Protein AF-A0A418GNV9-F1 (afdb_monomer_lite)

Sequence (61 aa):
SNLVSEFRRELPRQQAQEAGYGLAALIDGLWLRAALSGKALDKPLAHSLTRHFITQHLPTD

Foldseek 3Di:
DVQLVVLVVQDDNVLSVVLSVVLVVLLVVQVVVCVVVVHDRPPVVSVVVSVVSSVVSGDDD

InterPro domains:
  IPR036271 Tetracyclin repressor-like, C-terminal domain superfamily [SSF48498] (4-57)
  IPR039538 BetI-type transcriptional repressor, C-terminal [PF13977] (1-58)

Secondary structure (DSSP, 8-state):
-HHHHHHTTTS-HHHHHHHHHHHHHHHHHHHHHHHHHTSPP-HHHHHHHHHHHHHHHSPP-

Structure (mmCIF, N/CA/C/O backbone):
data_AF-A0A418GNV9-F1
#
_entry.id   AF-A0A418GNV9-F1
#
loop_
_atom_site.group_PDB
_atom_site.id
_atom_site.type_symbol
_atom_site.label_atom_id
_atom_site.label_alt_id
_atom_site.label_comp_id
_atom_site.label_asym_id
_atom_site.label_entity_id
_atom_site.label_seq_id
_atom_site.pdbx_PDB_ins_code
_atom_site.Cartn_x
_atom_site.Cartn_y
_atom_site.Cartn_z
_atom_site.occupancy
_atom_site.B_iso_or_equiv
_atom_site.auth_seq_id
_atom_site.auth_comp_id
_atom_site.auth_asym_id
_atom_site.auth_atom_id
_atom_site.pdbx_PDB_model_num
ATOM 1 N N . SER A 1 1 ? -13.300 -6.036 0.601 1.00 78.44 1 SER A N 1
ATOM 2 C CA . SER A 1 1 ? -11.871 -6.142 0.250 1.00 78.44 1 SER A CA 1
ATOM 3 C C . SER A 1 1 ? -11.162 -6.878 1.368 1.00 78.44 1 SER A C 1
ATOM 5 O O . SER A 1 1 ? -11.396 -6.515 2.518 1.00 78.44 1 SER A O 1
ATOM 7 N N . ASN A 1 2 ? -10.330 -7.874 1.046 1.00 90.12 2 ASN A N 1
ATOM 8 C CA . ASN A 1 2 ? -9.567 -8.633 2.046 1.00 90.12 2 ASN A CA 1
ATOM 9 C C . ASN A 1 2 ? -8.634 -7.730 2.872 1.00 90.12 2 ASN A C 1
ATOM 11 O O . ASN A 1 2 ? -8.434 -7.967 4.055 1.00 90.12 2 ASN A O 1
ATOM 15 N N . LEU A 1 3 ? -8.116 -6.645 2.284 1.00 92.62 3 LEU A N 1
ATOM 16 C CA . LEU A 1 3 ? -7.261 -5.699 3.010 1.00 92.62 3 LEU A CA 1
ATOM 17 C C . LEU A 1 3 ? -8.027 -4.998 4.138 1.00 92.62 3 LEU A C 1
ATOM 19 O O . LEU A 1 3 ? -7.562 -4.944 5.271 1.00 92.62 3 LEU A O 1
ATOM 23 N N . VAL A 1 4 ? -9.241 -4.519 3.848 1.00 93.75 4 VAL A N 1
ATOM 24 C CA . VAL A 1 4 ? -10.098 -3.864 4.849 1.00 93.75 4 VAL A CA 1
ATOM 25 C C . VAL A 1 4 ? -10.476 -4.839 5.966 1.00 93.75 4 VAL A C 1
ATOM 27 O O . VAL A 1 4 ? -10.514 -4.433 7.122 1.00 93.75 4 VAL A O 1
ATOM 30 N N . SER A 1 5 ? -10.755 -6.112 5.653 1.00 93.81 5 SER A N 1
ATOM 31 C CA . SER A 1 5 ? -11.076 -7.100 6.691 1.00 93.81 5 SER A CA 1
ATOM 32 C C . SER A 1 5 ? -9.895 -7.393 7.613 1.00 93.81 5 SER A C 1
ATOM 34 O O . SER A 1 5 ? -10.123 -7.539 8.808 1.00 93.81 5 SER A O 1
ATOM 36 N N . GLU A 1 6 ? -8.659 -7.413 7.103 1.00 94.31 6 GLU A N 1
ATOM 37 C CA . GLU A 1 6 ? -7.474 -7.571 7.958 1.00 94.31 6 GLU A CA 1
ATOM 38 C C . GLU A 1 6 ? -7.234 -6.338 8.834 1.00 94.31 6 GLU A C 1
ATOM 40 O O . GLU A 1 6 ? -7.068 -6.477 10.042 1.00 94.31 6 GLU A O 1
ATOM 45 N N . PHE A 1 7 ? -7.324 -5.123 8.281 1.00 94.00 7 PHE A N 1
ATOM 46 C CA . PHE A 1 7 ? -7.199 -3.902 9.089 1.00 94.00 7 PHE A CA 1
ATOM 47 C C . PHE A 1 7 ? -8.279 -3.792 10.167 1.00 94.00 7 PHE A C 1
ATOM 49 O O . PHE A 1 7 ? -8.027 -3.278 11.250 1.00 94.00 7 PHE A O 1
ATOM 56 N N . ARG A 1 8 ? -9.482 -4.311 9.907 1.00 94.56 8 ARG A N 1
ATOM 57 C CA . ARG A 1 8 ? -10.598 -4.313 10.861 1.00 94.56 8 ARG A CA 1
ATOM 58 C C . ARG A 1 8 ? -10.362 -5.133 12.129 1.00 94.56 8 ARG A C 1
ATOM 60 O O . ARG A 1 8 ? -11.187 -5.033 13.036 1.00 94.56 8 ARG A O 1
ATOM 67 N N . ARG A 1 9 ? -9.314 -5.956 12.167 1.00 93.69 9 ARG A N 1
ATOM 68 C CA . ARG A 1 9 ? -8.920 -6.720 13.356 1.00 93.69 9 ARG A CA 1
ATOM 69 C C . ARG A 1 9 ? -8.308 -5.811 14.420 1.00 93.69 9 ARG A C 1
ATOM 71 O O . ARG A 1 9 ? -8.596 -6.000 15.591 1.00 93.69 9 ARG A O 1
ATOM 78 N N . GLU A 1 10 ? -7.573 -4.792 13.979 1.00 93.38 10 GLU A N 1
ATOM 79 C CA . GLU A 1 10 ? -6.829 -3.870 14.846 1.00 93.38 10 GLU A CA 1
ATOM 80 C C . GLU A 1 10 ? -7.404 -2.442 14.837 1.00 93.38 10 GLU A C 1
ATOM 82 O O . GLU A 1 10 ? -7.108 -1.648 15.725 1.00 93.38 10 GLU A O 1
ATOM 87 N N . LEU A 1 11 ? -8.238 -2.091 13.846 1.00 93.19 11 LEU A N 1
ATOM 88 C CA . LEU A 1 11 ? -8.738 -0.729 13.639 1.00 93.19 11 LEU A CA 1
ATOM 89 C C . LEU A 1 11 ? -10.270 -0.624 13.609 1.00 93.19 11 LEU A C 1
ATOM 91 O O . LEU A 1 11 ? -10.964 -1.514 13.095 1.00 93.19 11 LEU A O 1
ATOM 95 N N . PRO A 1 12 ? -10.831 0.523 14.050 1.00 94.62 12 PRO A N 1
ATOM 96 C CA . PRO A 1 12 ? -12.228 0.863 13.819 1.00 94.62 12 PRO A CA 1
ATOM 97 C C . PRO A 1 12 ? -12.583 0.824 12.330 1.00 94.62 12 PRO A C 1
ATOM 99 O O . PRO A 1 12 ? -11.764 1.123 11.462 1.00 94.62 12 PRO A O 1
ATOM 102 N N . ARG A 1 13 ? -13.850 0.522 12.019 1.00 93.38 13 ARG A N 1
ATOM 103 C CA . ARG A 1 13 ? -14.327 0.303 10.641 1.00 93.38 13 ARG A CA 1
ATOM 104 C C . ARG A 1 13 ? -13.890 1.388 9.651 1.00 93.38 13 ARG A C 1
ATOM 106 O O . ARG A 1 13 ? -13.479 1.046 8.549 1.00 93.38 13 ARG A O 1
ATOM 113 N N . GLN A 1 14 ? -14.023 2.659 10.023 1.00 94.62 14 GLN A N 1
ATOM 114 C CA . GLN A 1 14 ? -13.719 3.779 9.133 1.00 94.62 14 GLN A CA 1
ATOM 115 C C . GLN A 1 14 ? -12.216 3.866 8.829 1.00 94.62 14 GLN A C 1
ATOM 117 O O . GLN A 1 14 ? -11.838 3.944 7.665 1.00 94.62 14 GLN A O 1
ATOM 122 N N . GLN A 1 1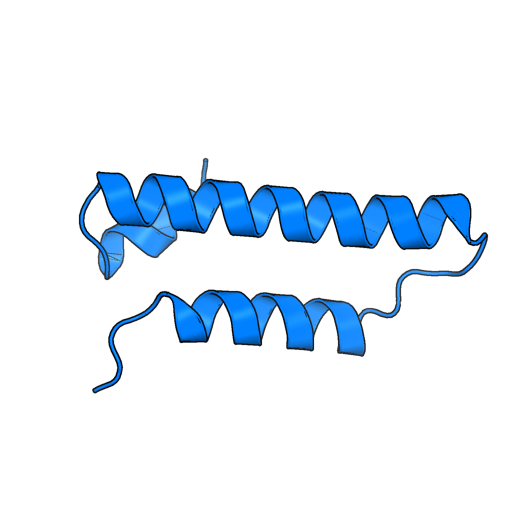5 ? -11.370 3.742 9.854 1.00 94.25 15 GLN A N 1
ATOM 123 C CA . GLN A 1 15 ? -9.911 3.734 9.702 1.00 94.25 15 GLN A CA 1
ATOM 124 C C . GLN A 1 15 ? -9.440 2.508 8.913 1.00 94.25 15 GLN A C 1
ATOM 126 O O . GLN A 1 15 ? -8.594 2.619 8.036 1.00 94.25 15 GLN A O 1
ATOM 131 N N . ALA A 1 16 ? -10.048 1.342 9.144 1.00 96.00 16 ALA A N 1
ATOM 132 C CA . ALA A 1 16 ? -9.743 0.135 8.384 1.00 96.00 16 ALA A CA 1
ATOM 133 C C . ALA A 1 16 ? -10.113 0.253 6.896 1.00 96.00 16 ALA A C 1
ATOM 135 O O . ALA A 1 16 ? -9.434 -0.310 6.037 1.00 96.00 16 ALA A O 1
ATOM 136 N N . GLN A 1 17 ? -11.200 0.964 6.578 1.00 96.44 17 GLN A N 1
ATOM 137 C CA . GLN A 1 17 ? -11.573 1.256 5.194 1.00 96.44 17 GLN A CA 1
ATOM 138 C C . GLN A 1 17 ? -10.548 2.177 4.538 1.00 96.44 17 GLN A C 1
ATOM 140 O O . GLN A 1 17 ? -10.071 1.861 3.452 1.00 96.44 17 GLN A O 1
ATOM 145 N N . GLU A 1 18 ? -10.179 3.266 5.210 1.00 96.06 18 GLU A N 1
ATOM 146 C CA . GLU A 1 18 ? -9.174 4.213 4.727 1.00 96.06 18 GLU A CA 1
ATOM 147 C C . GLU A 1 18 ? -7.812 3.538 4.514 1.00 96.06 18 GLU A C 1
ATOM 149 O O . GLU A 1 18 ? -7.281 3.572 3.404 1.00 96.06 18 GLU A O 1
ATOM 154 N N . ALA A 1 19 ? -7.308 2.815 5.517 1.00 96.00 19 ALA A N 1
ATOM 155 C CA . ALA A 1 19 ? -6.055 2.068 5.436 1.00 96.00 19 ALA A CA 1
ATOM 156 C C . ALA A 1 19 ? -6.094 0.996 4.334 1.00 96.00 19 ALA A C 1
ATOM 158 O O . ALA A 1 19 ? -5.156 0.854 3.548 1.00 96.00 19 ALA A O 1
ATOM 159 N N . GLY A 1 20 ? -7.202 0.255 4.223 1.00 96.62 20 GLY A N 1
ATOM 160 C CA . GLY A 1 20 ? -7.359 -0.781 3.206 1.00 96.62 20 GLY A CA 1
ATOM 161 C C . GLY A 1 20 ? -7.397 -0.228 1.781 1.00 96.62 20 GLY A C 1
ATOM 162 O O . GLY A 1 20 ? -6.810 -0.834 0.883 1.00 96.62 20 GLY A O 1
ATOM 163 N N . TYR A 1 21 ? -8.050 0.915 1.560 1.00 96.88 21 TYR A N 1
ATOM 164 C CA . TYR A 1 21 ? -8.051 1.584 0.257 1.00 96.88 21 TYR A CA 1
ATOM 165 C C . TYR A 1 21 ? -6.709 2.250 -0.050 1.00 96.88 21 TYR A C 1
ATOM 167 O O . TYR A 1 21 ? -6.235 2.144 -1.179 1.00 96.88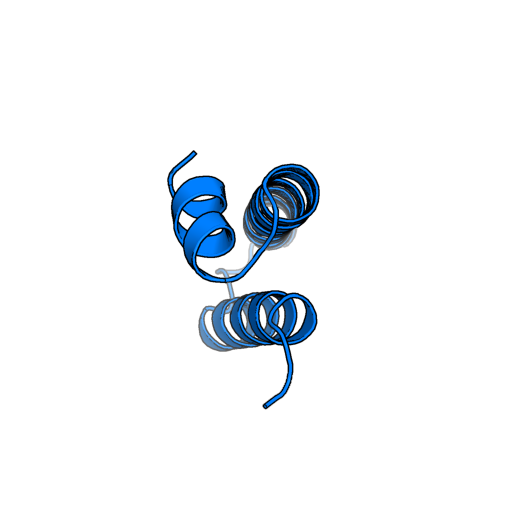 21 TYR A O 1
ATOM 175 N N . GLY A 1 22 ? -6.061 2.860 0.943 1.00 96.44 22 GLY A N 1
ATOM 176 C CA . GLY A 1 22 ? -4.722 3.428 0.797 1.00 96.44 22 GLY A CA 1
ATOM 177 C C . GLY A 1 22 ? -3.683 2.372 0.419 1.00 96.44 22 GLY A C 1
ATOM 178 O O . GLY A 1 22 ? -2.899 2.578 -0.507 1.00 96.44 22 GLY A O 1
ATOM 179 N N . LEU A 1 23 ? -3.732 1.194 1.050 1.00 97.06 23 LEU A N 1
ATOM 180 C CA . LEU A 1 23 ? -2.850 0.079 0.706 1.00 97.06 23 LEU A CA 1
ATOM 181 C C . LEU A 1 23 ? -3.122 -0.458 -0.708 1.00 97.06 23 LEU A C 1
ATOM 183 O O . LEU A 1 23 ? -2.175 -0.767 -1.429 1.00 97.06 23 LEU A O 1
ATOM 187 N N . ALA A 1 24 ? -4.390 -0.542 -1.125 1.00 97.12 24 ALA A N 1
ATOM 188 C CA . ALA A 1 24 ? -4.739 -0.934 -2.491 1.00 97.12 24 ALA A CA 1
ATOM 189 C C . ALA A 1 24 ? -4.172 0.060 -3.521 1.00 97.12 24 ALA A C 1
ATOM 191 O O . ALA A 1 24 ? -3.452 -0.345 -4.430 1.00 97.12 24 ALA A O 1
ATOM 192 N N . ALA A 1 25 ? -4.388 1.361 -3.309 1.00 97.19 25 ALA A N 1
ATOM 193 C CA . ALA A 1 25 ? -3.849 2.415 -4.166 1.00 97.19 25 ALA A CA 1
ATOM 194 C C . ALA A 1 25 ? -2.310 2.410 -4.217 1.00 97.19 25 ALA A C 1
ATOM 196 O O . ALA A 1 25 ? -1.723 2.645 -5.274 1.00 97.19 25 ALA A O 1
ATOM 197 N N . LEU A 1 26 ? -1.638 2.105 -3.100 1.00 96.81 26 LEU A N 1
ATOM 198 C CA . LEU A 1 26 ? -0.184 1.942 -3.066 1.00 96.81 26 LEU A CA 1
ATOM 199 C C . LEU A 1 26 ? 0.269 0.774 -3.952 1.00 96.81 26 LEU A C 1
ATOM 201 O O . LEU A 1 26 ? 1.203 0.934 -4.737 1.00 96.81 26 LEU A O 1
ATOM 205 N N . ILE A 1 27 ? -0.385 -0.385 -3.848 1.00 96.00 27 ILE A N 1
ATOM 206 C CA . ILE A 1 27 ? -0.076 -1.563 -4.672 1.00 96.00 27 ILE A CA 1
ATOM 207 C C . ILE A 1 27 ? -0.280 -1.242 -6.157 1.00 96.00 27 ILE A C 1
ATOM 209 O O . ILE A 1 27 ? 0.608 -1.519 -6.966 1.00 96.00 27 ILE A O 1
ATOM 213 N N . ASP A 1 28 ? -1.391 -0.598 -6.507 1.00 95.81 28 ASP 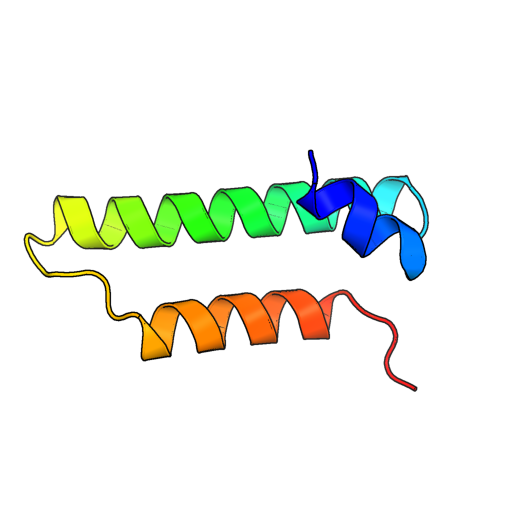A N 1
ATOM 214 C CA . ASP A 1 28 ? -1.681 -0.192 -7.884 1.00 95.81 28 ASP A CA 1
ATOM 215 C C . ASP A 1 28 ? -0.630 0.798 -8.410 1.00 95.81 28 ASP A C 1
ATOM 217 O O . ASP A 1 28 ? -0.114 0.638 -9.517 1.00 95.81 28 ASP A O 1
ATOM 221 N N . GLY A 1 29 ? -0.229 1.782 -7.597 1.00 95.88 29 GLY A N 1
ATOM 222 C CA . GLY A 1 29 ? 0.813 2.750 -7.947 1.00 95.88 29 GLY A CA 1
ATOM 223 C C . GLY A 1 29 ? 2.194 2.115 -8.147 1.00 95.88 29 GLY A C 1
ATOM 224 O O . GLY A 1 29 ? 2.949 2.529 -9.031 1.00 95.88 29 GLY A O 1
ATOM 225 N N . LEU A 1 30 ? 2.528 1.082 -7.366 1.00 95.75 30 LEU A N 1
ATOM 226 C CA . LEU A 1 30 ? 3.754 0.299 -7.541 1.00 95.75 30 LEU A CA 1
ATOM 227 C C . LEU A 1 30 ? 3.758 -0.440 -8.884 1.00 95.75 30 LEU A C 1
ATOM 229 O O . LEU A 1 30 ? 4.746 -0.371 -9.621 1.00 95.75 30 LEU A O 1
ATOM 233 N N . TRP A 1 31 ? 2.647 -1.096 -9.221 1.00 94.38 31 TRP A N 1
ATOM 234 C CA . TRP A 1 31 ? 2.474 -1.783 -10.500 1.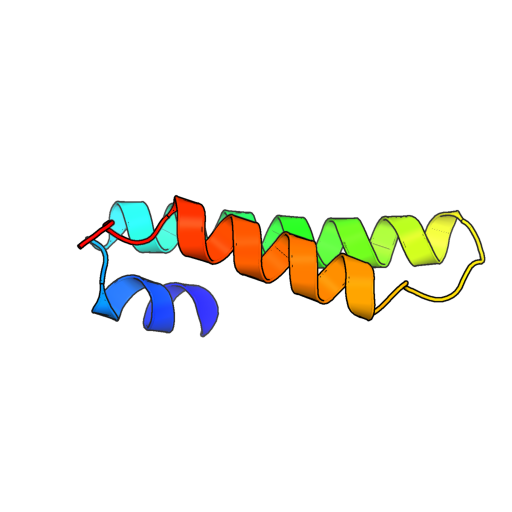00 94.38 31 TRP A CA 1
ATOM 235 C C . TRP A 1 31 ? 2.511 -0.825 -11.687 1.00 94.38 31 TRP A C 1
ATOM 237 O O . TRP A 1 31 ? 3.238 -1.072 -12.650 1.00 94.38 31 TRP A O 1
ATOM 247 N N . LEU A 1 32 ? 1.792 0.296 -11.600 1.00 95.94 32 LEU A N 1
ATOM 248 C CA . LEU A 1 32 ? 1.765 1.311 -12.648 1.00 95.94 32 LEU A CA 1
ATOM 249 C C . LEU A 1 32 ? 3.161 1.894 -12.893 1.00 95.94 32 LEU A C 1
ATOM 251 O O . LEU A 1 32 ? 3.586 2.022 -14.040 1.00 95.94 32 LEU A O 1
ATOM 255 N N . ARG A 1 33 ? 3.920 2.186 -11.829 1.00 94.88 33 ARG A N 1
ATOM 256 C CA . ARG A 1 33 ? 5.300 2.674 -11.948 1.00 94.88 33 ARG A CA 1
ATOM 257 C C . ARG A 1 33 ? 6.208 1.670 -12.658 1.00 94.88 33 ARG A C 1
ATOM 259 O O . ARG A 1 33 ? 6.993 2.069 -13.517 1.00 94.88 33 ARG A O 1
ATOM 266 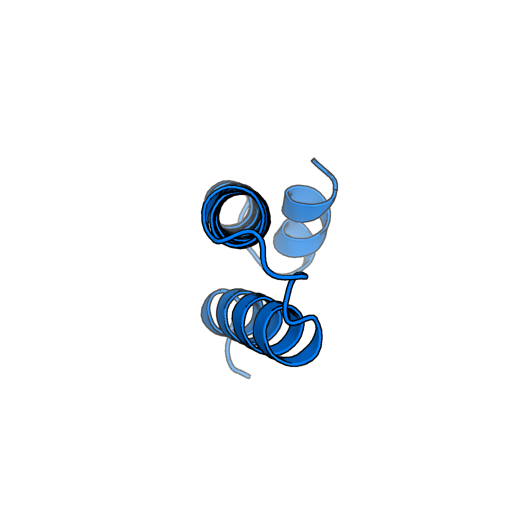N N . ALA A 1 34 ? 6.106 0.383 -12.327 1.00 94.00 34 ALA A N 1
ATOM 267 C CA . ALA A 1 34 ? 6.870 -0.664 -13.006 1.00 94.00 34 ALA A CA 1
ATOM 268 C C . ALA A 1 34 ? 6.505 -0.730 -14.500 1.00 94.00 34 ALA A C 1
ATOM 270 O O . ALA A 1 34 ? 7.389 -0.617 -15.349 1.00 94.00 34 ALA A O 1
ATOM 271 N N . ALA A 1 35 ? 5.207 -0.784 -14.815 1.00 93.81 35 ALA A N 1
ATOM 272 C CA . ALA A 1 35 ? 4.706 -0.845 -16.187 1.00 93.81 35 ALA A CA 1
ATOM 273 C C . ALA A 1 35 ? 5.167 0.347 -17.043 1.00 93.81 35 ALA A C 1
ATOM 275 O O . ALA A 1 35 ? 5.674 0.152 -18.145 1.00 93.81 35 ALA A O 1
ATOM 276 N N . LEU A 1 36 ? 5.057 1.574 -16.521 1.00 95.75 36 LEU A N 1
ATOM 277 C CA . LEU A 1 36 ? 5.447 2.791 -17.241 1.00 95.75 36 LEU A CA 1
ATOM 278 C C . LEU A 1 36 ? 6.964 2.946 -17.387 1.00 95.75 36 LEU A C 1
ATOM 280 O O . LEU A 1 36 ? 7.434 3.525 -18.361 1.00 95.75 36 LEU A O 1
ATOM 284 N N . SER A 1 37 ? 7.745 2.438 -16.432 1.00 92.56 37 SER A N 1
ATOM 285 C CA . SER A 1 37 ? 9.210 2.508 -16.498 1.00 92.56 37 SER A CA 1
ATOM 286 C C . SER A 1 37 ? 9.839 1.461 -17.423 1.00 92.56 37 SER A C 1
ATOM 288 O O . SER A 1 37 ? 11.041 1.534 -17.679 1.00 92.56 37 SER A O 1
ATOM 290 N N . GLY A 1 38 ? 9.068 0.466 -17.880 1.00 90.56 38 GLY A N 1
ATOM 291 C CA . GLY A 1 38 ? 9.582 -0.686 -18.630 1.00 90.56 38 GLY A CA 1
ATOM 292 C C . GLY A 1 38 ? 10.506 -1.597 -17.810 1.00 90.56 38 GLY A C 1
ATOM 293 O O . GLY A 1 38 ? 11.144 -2.489 -18.365 1.00 90.56 38 GLY A O 1
ATOM 294 N N . LYS A 1 39 ? 10.603 -1.375 -16.493 1.00 91.12 39 LYS A N 1
ATOM 295 C CA . LYS A 1 39 ? 11.422 -2.164 -15.570 1.00 91.12 39 LYS A CA 1
ATOM 296 C C . LYS A 1 39 ? 10.537 -3.125 -14.792 1.00 91.12 39 LYS A C 1
ATOM 298 O O . LYS A 1 39 ? 9.389 -2.825 -14.472 1.00 91.12 39 LYS A O 1
ATOM 303 N N . ALA A 1 40 ? 11.098 -4.278 -14.441 1.00 90.56 40 ALA A N 1
ATOM 304 C CA . ALA A 1 40 ? 10.432 -5.193 -13.528 1.00 90.56 40 ALA A CA 1
ATOM 305 C C . ALA A 1 40 ? 10.161 -4.503 -12.181 1.00 90.56 40 ALA A C 1
ATOM 307 O O . ALA A 1 40 ? 10.952 -3.677 -11.719 1.00 90.56 40 ALA A O 1
ATOM 308 N N . LEU A 1 41 ? 9.046 -4.866 -11.544 1.00 91.56 41 LEU A N 1
ATOM 309 C CA . LEU A 1 41 ? 8.731 -4.399 -10.201 1.00 91.56 41 LEU A CA 1
ATOM 310 C C . LEU A 1 41 ? 9.821 -4.857 -9.223 1.00 91.56 41 LEU A C 1
ATOM 312 O O . LEU A 1 41 ? 10.059 -6.057 -9.065 1.00 91.56 41 LEU A O 1
ATOM 316 N N . ASP A 1 42 ? 10.435 -3.899 -8.532 1.00 93.12 42 ASP A N 1
ATOM 317 C CA . ASP A 1 42 ? 11.335 -4.167 -7.413 1.00 93.12 42 ASP A CA 1
ATOM 318 C C . ASP A 1 42 ? 10.518 -4.711 -6.231 1.00 93.12 42 ASP A C 1
ATOM 320 O O . ASP A 1 42 ? 9.893 -3.966 -5.471 1.00 93.12 42 ASP A O 1
ATOM 324 N N . LYS A 1 43 ? 10.468 -6.043 -6.124 1.00 93.62 43 LYS A N 1
ATOM 325 C CA . LYS A 1 43 ? 9.701 -6.748 -5.090 1.00 93.62 43 LYS A CA 1
ATOM 326 C C . LYS A 1 43 ? 10.199 -6.430 -3.672 1.00 93.62 43 LYS A C 1
ATOM 328 O O . LYS 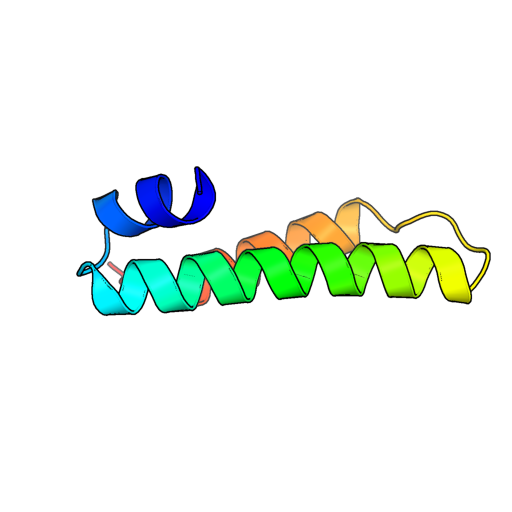A 1 43 ? 9.342 -6.172 -2.826 1.00 93.62 43 LYS A O 1
ATOM 333 N N . PRO A 1 44 ? 11.517 -6.428 -3.376 1.00 95.75 44 PRO A N 1
ATOM 334 C CA . PRO A 1 44 ? 12.021 -5.987 -2.075 1.00 95.75 44 PRO A CA 1
ATOM 335 C C . PRO A 1 44 ? 11.513 -4.600 -1.672 1.00 95.75 44 PRO A C 1
ATOM 337 O O . PRO A 1 44 ? 10.973 -4.439 -0.574 1.00 95.75 44 PRO A O 1
ATOM 340 N N . LEU A 1 45 ? 11.616 -3.620 -2.573 1.00 93.75 45 LEU A N 1
ATOM 341 C CA . LEU A 1 45 ? 11.151 -2.261 -2.311 1.00 93.75 45 LEU A CA 1
ATOM 342 C C . LEU A 1 45 ? 9.633 -2.215 -2.113 1.00 93.75 45 LEU A C 1
ATOM 344 O O . LEU A 1 45 ? 9.157 -1.595 -1.162 1.00 93.75 45 LEU A O 1
ATOM 348 N N . ALA A 1 46 ? 8.874 -2.888 -2.981 1.00 95.75 46 ALA A N 1
ATOM 349 C CA . ALA A 1 46 ? 7.421 -2.972 -2.882 1.00 95.75 46 ALA A CA 1
ATOM 350 C C . ALA A 1 46 ? 6.987 -3.525 -1.517 1.00 95.75 46 ALA A C 1
ATOM 352 O O . ALA A 1 46 ? 6.193 -2.888 -0.829 1.00 95.75 46 ALA A O 1
ATOM 353 N N . HIS A 1 47 ? 7.571 -4.647 -1.085 1.00 96.06 47 HIS A N 1
ATOM 354 C CA . HIS A 1 47 ? 7.286 -5.244 0.220 1.00 96.06 47 HIS A CA 1
ATOM 355 C C . HIS A 1 47 ? 7.654 -4.326 1.387 1.00 96.06 47 HIS A C 1
ATOM 357 O O . HIS A 1 47 ? 6.915 -4.270 2.372 1.00 96.06 47 HIS A O 1
ATOM 363 N N . SER A 1 48 ? 8.787 -3.623 1.300 1.00 96.88 48 SER A N 1
ATOM 364 C CA . SER A 1 48 ? 9.208 -2.677 2.335 1.00 96.88 48 SER A CA 1
ATOM 365 C C . SER A 1 48 ? 8.213 -1.524 2.466 1.00 96.88 48 SER A C 1
ATOM 367 O O . SER A 1 48 ? 7.790 -1.205 3.574 1.00 96.88 48 SER A O 1
ATOM 369 N N . LEU A 1 49 ? 7.797 -0.934 1.341 1.00 96.50 49 LEU A N 1
ATOM 370 C CA . LEU A 1 49 ? 6.843 0.176 1.315 1.00 96.50 49 LEU A CA 1
ATOM 371 C C . LEU A 1 49 ? 5.467 -0.245 1.831 1.00 96.50 49 LEU A C 1
ATOM 373 O O . LEU A 1 49 ? 4.899 0.440 2.677 1.00 96.50 49 LEU A O 1
ATOM 377 N N . THR A 1 50 ? 4.947 -1.390 1.381 1.00 96.06 50 THR A N 1
ATOM 378 C CA . THR A 1 50 ? 3.648 -1.886 1.857 1.00 96.06 50 THR A CA 1
ATOM 379 C C . THR A 1 50 ? 3.686 -2.237 3.339 1.00 96.06 50 THR A C 1
ATOM 381 O O . THR A 1 50 ? 2.736 -1.936 4.054 1.00 96.06 50 THR A O 1
ATOM 384 N N . ARG A 1 51 ? 4.781 -2.837 3.831 1.00 95.50 51 ARG A N 1
ATOM 385 C CA . ARG A 1 51 ? 4.935 -3.151 5.259 1.00 95.50 51 ARG A CA 1
ATOM 386 C C . ARG A 1 51 ? 5.005 -1.879 6.097 1.00 95.50 51 ARG A C 1
ATOM 388 O O . ARG A 1 51 ? 4.304 -1.798 7.095 1.00 95.50 51 ARG A O 1
ATOM 395 N N . HIS A 1 52 ? 5.790 -0.893 5.669 1.00 95.75 52 HIS A N 1
ATOM 396 C CA . HIS A 1 52 ? 5.868 0.398 6.349 1.00 95.75 52 HIS A CA 1
ATOM 397 C C . HIS A 1 52 ? 4.493 1.071 6.428 1.00 95.75 52 HIS A C 1
ATOM 399 O O . HIS A 1 52 ? 4.076 1.470 7.510 1.00 95.75 52 HIS A O 1
ATOM 405 N N . PHE A 1 53 ? 3.756 1.099 5.313 1.00 95.94 53 PHE A N 1
ATOM 406 C CA . PHE A 1 53 ? 2.405 1.654 5.265 1.00 95.94 53 PHE A CA 1
ATOM 407 C C . PHE A 1 53 ? 1.452 0.954 6.243 1.00 95.94 53 PHE A C 1
ATOM 409 O O . PHE A 1 53 ? 0.721 1.623 6.970 1.00 95.94 53 PHE A O 1
ATOM 416 N N . ILE A 1 54 ? 1.472 -0.384 6.290 1.00 95.00 54 ILE A N 1
ATOM 417 C CA . ILE A 1 54 ? 0.668 -1.161 7.244 1.00 95.00 54 ILE A CA 1
ATOM 418 C C . ILE A 1 54 ? 1.040 -0.772 8.678 1.00 95.00 54 ILE A C 1
ATOM 420 O O . ILE A 1 54 ? 0.158 -0.408 9.445 1.00 95.00 54 ILE A O 1
ATOM 424 N N . THR A 1 55 ? 2.329 -0.793 9.025 1.00 93.81 55 THR A N 1
ATOM 425 C CA . THR A 1 55 ? 2.803 -0.478 10.381 1.00 93.81 55 THR A CA 1
ATOM 426 C C . THR A 1 55 ? 2.414 0.932 10.827 1.00 93.81 55 THR A C 1
ATOM 428 O O . THR A 1 55 ? 2.062 1.107 11.982 1.00 93.81 55 THR A O 1
ATOM 431 N N . GLN A 1 56 ? 2.414 1.923 9.930 1.00 93.88 56 GLN A N 1
ATOM 432 C CA . GLN A 1 56 ? 1.989 3.292 10.255 1.00 93.88 56 GLN A CA 1
ATOM 433 C C . GLN A 1 56 ? 0.502 3.414 10.617 1.00 93.88 56 GLN A C 1
ATOM 435 O O . GLN A 1 56 ? 0.120 4.378 11.274 1.00 93.88 56 GLN A O 1
ATOM 440 N N . HIS A 1 57 ? -0.333 2.482 10.154 1.00 90.94 57 HIS A N 1
ATOM 441 C CA . HIS A 1 57 ? -1.770 2.490 10.424 1.00 90.94 57 HIS A CA 1
ATOM 442 C C . HIS A 1 57 ? -2.153 1.625 11.616 1.00 90.94 57 HIS A C 1
ATOM 444 O O . HIS A 1 57 ? -3.269 1.760 12.101 1.00 90.94 57 HIS A O 1
ATOM 450 N N . LEU A 1 58 ? -1.278 0.725 12.061 1.00 89.00 58 LEU A N 1
ATOM 451 C CA . LEU A 1 58 ? -1.548 -0.109 13.223 1.00 89.00 58 LEU A CA 1
ATOM 452 C C . LEU A 1 58 ? -1.207 0.655 14.510 1.00 89.00 58 LEU A C 1
ATOM 454 O O . LEU A 1 58 ? -0.287 1.476 14.500 1.00 89.00 58 LEU A O 1
ATOM 458 N N . PRO A 1 59 ? -1.929 0.400 15.614 1.00 78.38 59 PRO A N 1
ATOM 459 C CA . PRO A 1 59 ? -1.547 0.934 16.912 1.00 78.38 59 PRO A CA 1
ATOM 460 C C . PRO A 1 59 ? -0.115 0.502 17.248 1.00 78.38 59 PRO A C 1
ATOM 462 O O . PRO A 1 59 ? 0.237 -0.666 17.081 1.00 78.38 59 PRO A O 1
ATOM 465 N N . THR A 1 60 ? 0.712 1.439 17.701 1.00 71.50 60 THR A N 1
ATOM 466 C CA . THR A 1 60 ? 1.989 1.103 18.336 1.00 71.50 60 THR A CA 1
ATOM 467 C C . THR A 1 60 ? 1.675 0.590 19.741 1.00 71.50 60 THR A C 1
ATOM 469 O O . THR A 1 60 ? 1.007 1.309 20.486 1.00 71.50 60 THR A O 1
ATOM 472 N N . ASP A 1 61 ? 2.113 -0.627 20.078 1.00 55.50 61 ASP A N 1
ATOM 473 C CA . ASP A 1 61 ? 2.137 -1.112 21.470 1.00 55.50 61 ASP A CA 1
ATOM 474 C C . ASP A 1 61 ? 2.968 -0.183 22.376 1.00 55.50 61 ASP A C 1
ATOM 476 O O . ASP A 1 61 ? 4.008 0.342 21.901 1.00 55.50 61 ASP A O 1
#

Organism: Escherichia coli (NCBI:txid562)

pLDDT: mean 92.99, std 6.59, range [55.5, 97.19]

Radius of gyration: 12.83 Å; chains: 1; bounding box: 26×13×40 Å